Protein AF-A0A2H5ZJB6-F1 (afdb_monomer)

Nearest PDB structures (foldseek):
  4ulv-assembly1_B  TM=8.959E-01  e=2.594E-04  Shewanella frigidimarina
  8h28-assembly1_B  TM=9.068E-01  e=7.314E-04  Shewanella sp. DB6705
  6a3k-assembly1_A-2  TM=9.056E-01  e=1.953E-03  Shewanella sp. DB6705
  8tn6-assembly1_C  TM=7.435E-01  e=5.100E-01  synthetic construct
  1ktm-assembly1_A  TM=5.597E-01  e=1.789E+00  Gallus gallus

Secondary structure (DSSP, 8-state):
-------------------STTPPTTHHHHHHHHHHHHHHHHHHHHHHHHHT--TTHHHHHHHHHHHHHHHGGG--TT---TT--B-THHHHTHHHHHHHHHHHHHHHHHHHHHHHHT--HHHHHHHHHHHHHHHHHHHBPPPP-

Mean predicted aligned error: 7.72 Å

Structure (mmCIF, N/CA/C/O backbone):
data_AF-A0A2H5ZJB6-F1
#
_entry.id   AF-A0A2H5ZJB6-F1
#
loop_
_atom_site.group_PDB
_atom_site.id
_atom_site.type_symbol
_atom_site.label_atom_id
_atom_site.label_alt_id
_atom_site.label_comp_id
_atom_site.label_asym_id
_atom_site.label_entity_id
_atom_site.label_seq_id
_atom_site.pdbx_PDB_ins_co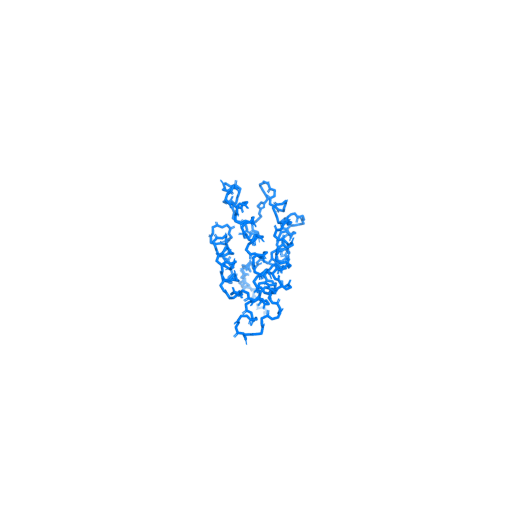de
_atom_site.Cartn_x
_atom_site.Cartn_y
_atom_site.Cartn_z
_atom_site.occupancy
_atom_site.B_iso_or_equiv
_atom_site.auth_seq_id
_atom_site.auth_comp_id
_atom_site.auth_asym_id
_atom_site.auth_atom_id
_atom_site.pdbx_PDB_model_num
ATOM 1 N N . MET A 1 1 ? 47.226 -49.608 -2.577 1.00 39.03 1 MET A N 1
ATOM 2 C CA . MET A 1 1 ? 45.991 -49.620 -3.389 1.00 39.03 1 MET A CA 1
ATOM 3 C C . MET A 1 1 ? 44.933 -48.899 -2.566 1.00 39.03 1 MET A C 1
ATOM 5 O O . MET A 1 1 ? 44.438 -49.497 -1.629 1.00 39.03 1 MET A O 1
ATOM 9 N N . GLY A 1 2 ? 44.717 -47.579 -2.689 1.00 44.81 2 GLY A N 1
ATOM 10 C CA . GLY A 1 2 ? 44.071 -46.932 -3.851 1.00 44.81 2 GLY A CA 1
ATOM 11 C C . GLY A 1 2 ? 42.723 -47.620 -4.056 1.00 44.81 2 GLY A C 1
ATOM 12 O O . GLY A 1 2 ? 42.762 -48.820 -4.276 1.00 44.81 2 GLY A O 1
ATOM 13 N N . TRP A 1 3 ? 41.559 -47.011 -3.817 1.00 40.19 3 TRP A N 1
ATOM 14 C CA . TRP A 1 3 ? 40.943 -46.001 -4.680 1.00 40.19 3 TRP A CA 1
ATOM 15 C C . TRP A 1 3 ? 40.117 -44.969 -3.894 1.00 40.19 3 TRP A C 1
ATOM 17 O O . TRP A 1 3 ? 39.332 -45.303 -3.011 1.00 40.19 3 TRP A O 1
ATOM 27 N N . ILE A 1 4 ? 40.292 -43.709 -4.283 1.00 44.25 4 ILE A N 1
ATOM 28 C CA . ILE A 1 4 ? 39.410 -42.576 -4.003 1.00 44.25 4 ILE A CA 1
ATOM 29 C C . ILE A 1 4 ? 38.184 -42.724 -4.915 1.00 44.25 4 ILE A C 1
ATOM 31 O O . ILE A 1 4 ? 38.355 -42.876 -6.123 1.00 44.25 4 ILE A O 1
ATOM 35 N N . VAL A 1 5 ? 36.967 -42.623 -4.372 1.00 50.78 5 VAL A N 1
ATOM 36 C CA . VAL A 1 5 ? 35.765 -42.358 -5.178 1.00 50.78 5 VAL A CA 1
ATOM 37 C C . VAL A 1 5 ? 35.359 -40.910 -4.945 1.00 50.78 5 VAL A C 1
ATOM 39 O O . VAL A 1 5 ? 34.887 -40.528 -3.876 1.00 50.78 5 VAL A O 1
ATOM 42 N N . VAL A 1 6 ? 35.620 -40.102 -5.968 1.00 48.22 6 VAL A N 1
ATOM 43 C CA . VAL A 1 6 ? 35.165 -38.723 -6.117 1.00 48.22 6 VAL A CA 1
ATOM 44 C C . VAL A 1 6 ? 33.678 -38.727 -6.477 1.00 48.22 6 VAL A C 1
ATOM 46 O O . VAL A 1 6 ? 33.292 -39.322 -7.474 1.00 48.22 6 VAL A O 1
ATOM 49 N N . GLY A 1 7 ? 32.890 -37.993 -5.689 1.00 45.75 7 GLY A N 1
ATOM 50 C CA . GLY A 1 7 ? 31.915 -37.019 -6.185 1.00 45.75 7 GLY A CA 1
ATOM 51 C C . GLY A 1 7 ? 30.600 -37.512 -6.795 1.00 45.75 7 GLY A C 1
ATOM 52 O O . GLY A 1 7 ? 30.555 -37.974 -7.927 1.00 45.75 7 GLY A O 1
ATOM 53 N N . LEU A 1 8 ? 29.500 -37.148 -6.134 1.00 47.66 8 LEU A N 1
ATOM 54 C CA . LEU A 1 8 ? 28.436 -36.405 -6.810 1.00 47.66 8 LEU A CA 1
ATOM 55 C C . LEU A 1 8 ? 27.824 -35.412 -5.809 1.00 47.66 8 LEU A C 1
ATOM 57 O O . LEU A 1 8 ? 26.947 -35.748 -5.017 1.00 47.66 8 LEU A O 1
ATOM 61 N N . LEU A 1 9 ? 28.337 -34.180 -5.807 1.00 49.34 9 LEU A N 1
ATOM 62 C CA . LEU A 1 9 ? 27.637 -33.052 -5.201 1.00 49.34 9 LEU A CA 1
ATOM 63 C C . LEU A 1 9 ? 26.444 -32.742 -6.104 1.00 49.34 9 LEU A C 1
ATOM 65 O O . LEU A 1 9 ? 26.614 -32.209 -7.200 1.00 49.34 9 LEU A O 1
ATOM 69 N N . VAL A 1 10 ? 25.240 -33.086 -5.654 1.00 52.41 10 VAL A N 1
ATOM 70 C CA . VAL A 1 10 ? 24.021 -32.537 -6.244 1.00 52.41 10 VAL A CA 1
ATOM 71 C C . VAL A 1 10 ? 23.984 -31.064 -5.848 1.00 52.41 10 VAL A C 1
ATOM 73 O O . VAL A 1 10 ? 23.680 -30.713 -4.710 1.00 52.41 10 VAL A O 1
ATOM 76 N N . ALA A 1 11 ? 24.371 -30.197 -6.781 1.00 50.88 11 ALA A N 1
ATOM 77 C CA . ALA A 1 11 ? 24.178 -28.765 -6.663 1.00 50.88 11 ALA A CA 1
ATOM 78 C C . ALA A 1 11 ? 22.675 -28.475 -6.763 1.00 50.88 11 ALA A C 1
ATOM 80 O O . ALA A 1 11 ? 22.133 -28.290 -7.852 1.00 50.88 11 ALA A O 1
ATOM 81 N N . SER A 1 12 ? 21.988 -28.457 -5.622 1.00 50.03 12 SER A N 1
ATOM 82 C CA . SER A 1 12 ? 20.659 -27.862 -5.536 1.00 50.03 12 SER A CA 1
ATOM 83 C C . SER A 1 12 ? 20.806 -26.369 -5.813 1.00 50.03 12 SER A C 1
ATOM 85 O O . SER A 1 12 ? 21.326 -25.620 -4.986 1.00 50.03 12 SER A O 1
ATOM 87 N N . ALA A 1 13 ? 20.387 -25.941 -7.003 1.00 46.50 13 ALA A N 1
ATOM 88 C CA . ALA A 1 13 ? 20.214 -24.535 -7.319 1.00 46.50 13 ALA A CA 1
ATOM 89 C C . ALA A 1 13 ? 19.228 -23.945 -6.303 1.00 46.50 13 ALA A C 1
ATOM 91 O O . ALA A 1 13 ? 18.034 -24.230 -6.345 1.00 46.50 13 ALA A O 1
ATOM 92 N N . ALA A 1 14 ? 19.747 -23.162 -5.359 1.00 45.62 14 ALA A N 1
ATOM 93 C CA . ALA A 1 14 ? 18.942 -22.398 -4.426 1.00 45.62 14 ALA A CA 1
ATOM 94 C C . ALA A 1 14 ? 18.031 -21.460 -5.232 1.00 45.62 14 ALA A C 1
ATOM 96 O O . ALA A 1 14 ? 18.489 -20.484 -5.832 1.00 45.62 14 ALA A O 1
ATOM 97 N N . LEU A 1 15 ? 16.740 -21.782 -5.282 1.00 51.03 15 LEU A N 1
ATOM 98 C CA . LEU A 1 15 ? 15.717 -20.898 -5.815 1.00 51.03 15 LEU A CA 1
ATOM 99 C C . LEU A 1 15 ? 15.590 -19.741 -4.822 1.00 51.03 15 LEU A C 1
ATOM 101 O O . LEU A 1 15 ? 15.124 -19.901 -3.700 1.00 51.03 15 LEU A O 1
ATOM 105 N N . ALA A 1 16 ? 16.136 -18.589 -5.200 1.00 44.78 16 ALA A N 1
ATOM 106 C CA . ALA A 1 16 ? 16.242 -17.445 -4.312 1.00 44.78 16 ALA A CA 1
ATOM 107 C C . ALA A 1 16 ? 14.849 -16.909 -3.939 1.00 44.78 16 ALA A C 1
ATOM 109 O O . ALA A 1 16 ? 14.128 -16.382 -4.791 1.00 44.78 16 ALA A O 1
ATOM 110 N N . HIS A 1 17 ? 14.520 -16.983 -2.646 1.00 52.53 17 HIS A N 1
ATOM 111 C CA . HIS A 1 17 ? 13.616 -16.041 -1.990 1.00 52.53 17 HIS A CA 1
ATOM 112 C C . HIS A 1 17 ? 14.067 -14.620 -2.361 1.00 52.53 17 HIS A C 1
ATOM 114 O O . HIS A 1 17 ? 15.273 -14.375 -2.475 1.00 52.53 17 HIS A O 1
ATOM 120 N N . GLU A 1 18 ? 13.140 -13.680 -2.553 1.00 56.69 18 GLU A N 1
ATOM 121 C CA . GLU A 1 18 ? 13.487 -12.263 -2.718 1.00 56.69 18 GLU A CA 1
ATOM 122 C C . GLU A 1 18 ? 14.029 -11.743 -1.379 1.00 56.69 18 GLU A C 1
ATOM 124 O O . GLU A 1 18 ? 13.345 -11.111 -0.588 1.00 56.69 18 GLU A O 1
ATOM 129 N N . ARG A 1 19 ? 15.268 -12.101 -1.067 1.00 62.84 19 ARG A N 1
ATOM 130 C CA . ARG A 1 19 ? 16.035 -11.547 0.034 1.00 62.84 19 ARG A CA 1
ATOM 131 C C . ARG A 1 19 ? 16.674 -10.284 -0.512 1.00 62.84 19 ARG A C 1
ATOM 133 O O . ARG A 1 19 ? 17.150 -10.270 -1.648 1.00 62.84 19 ARG A O 1
ATOM 140 N N . LYS A 1 20 ? 16.783 -9.250 0.322 1.00 66.12 20 LYS A N 1
ATOM 141 C CA . LYS A 1 20 ? 17.641 -8.088 0.039 1.00 66.12 20 LYS A CA 1
ATOM 142 C C . LYS A 1 20 ? 19.027 -8.523 -0.474 1.00 66.12 20 LYS A C 1
ATOM 144 O O . LYS A 1 20 ? 19.599 -7.875 -1.348 1.00 66.12 20 LYS A O 1
ATOM 149 N N . GLU A 1 21 ? 19.540 -9.634 0.060 1.00 72.62 21 GLU A N 1
ATOM 150 C CA . GLU A 1 21 ? 20.766 -10.308 -0.369 1.00 72.62 21 GLU A CA 1
ATOM 151 C C . GLU A 1 21 ? 20.706 -10.668 -1.862 1.00 72.62 21 GLU A C 1
ATOM 153 O O . GLU A 1 21 ? 20.037 -11.609 -2.285 1.00 72.62 21 GLU A O 1
ATOM 158 N N . GLY A 1 22 ? 21.436 -9.903 -2.674 1.00 78.75 22 GLY A N 1
ATOM 159 C CA . GLY A 1 22 ? 21.516 -10.105 -4.115 1.00 78.75 22 GLY A CA 1
ATOM 160 C C . GLY A 1 22 ? 20.654 -9.159 -4.957 1.00 78.75 22 GLY A C 1
ATOM 161 O O . GLY A 1 22 ? 20.806 -9.109 -6.179 1.00 78.75 22 GLY A O 1
ATOM 162 N N . LEU A 1 23 ? 19.783 -8.343 -4.378 1.00 88.12 23 LEU A N 1
ATOM 163 C CA . LEU A 1 23 ? 19.209 -7.265 -5.182 1.00 88.12 23 LEU A CA 1
ATOM 164 C C . LEU A 1 23 ? 20.307 -6.241 -5.523 1.00 88.12 23 LEU A C 1
ATOM 166 O O . LEU A 1 23 ? 21.118 -5.912 -4.650 1.00 88.12 23 LEU A O 1
ATOM 170 N N . PRO A 1 24 ? 20.377 -5.765 -6.781 1.00 90.06 24 PRO A N 1
ATOM 171 C CA . PRO A 1 24 ? 21.329 -4.724 -7.143 1.00 90.06 24 PRO A CA 1
ATOM 172 C C . PRO A 1 24 ? 21.039 -3.454 -6.334 1.00 90.06 24 PRO A C 1
ATOM 174 O O . PRO A 1 24 ? 19.888 -3.191 -5.984 1.00 90.06 24 PRO A O 1
ATOM 177 N N . GLU A 1 25 ? 22.086 -2.684 -6.034 1.00 91.00 25 GLU A N 1
ATOM 178 C CA . GLU A 1 25 ? 21.965 -1.350 -5.429 1.00 91.00 25 GLU A CA 1
ATOM 179 C C . GLU A 1 25 ? 20.989 -0.450 -6.212 1.00 91.00 25 GLU A C 1
ATOM 181 O O . GLU A 1 25 ? 20.741 -0.652 -7.405 1.00 91.00 25 GLU A O 1
ATOM 186 N N . GLY A 1 26 ? 20.454 0.570 -5.537 1.00 94.00 26 GLY A N 1
ATOM 187 C CA . GLY A 1 26 ? 19.548 1.552 -6.130 1.00 94.00 26 GLY A CA 1
ATOM 188 C C . GLY A 1 26 ? 18.073 1.121 -6.122 1.00 94.00 26 GLY A C 1
ATOM 189 O O . GLY A 1 26 ? 17.642 0.380 -5.229 1.00 94.00 26 GLY A O 1
ATOM 190 N N . PRO A 1 27 ? 17.266 1.550 -7.115 1.00 96.56 27 PRO A N 1
ATOM 191 C CA . PRO A 1 27 ? 15.802 1.554 -7.022 1.00 96.56 27 PRO A CA 1
ATOM 192 C C . PRO A 1 27 ? 15.184 0.166 -6.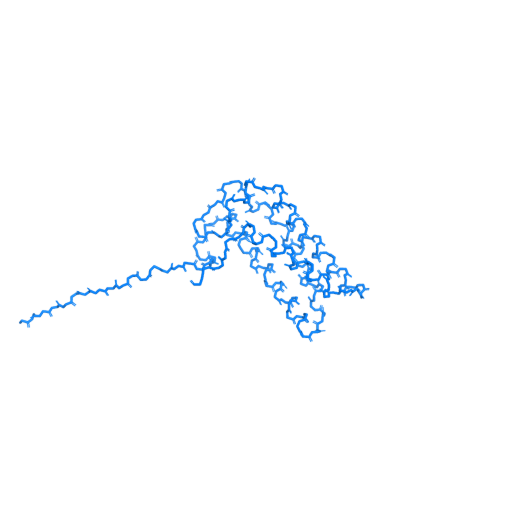815 1.00 96.56 27 PRO A C 1
ATOM 194 O O . PRO A 1 27 ? 14.156 0.035 -6.155 1.00 96.56 27 PRO A O 1
ATOM 197 N N . ILE A 1 28 ? 15.823 -0.894 -7.327 1.00 95.75 28 ILE A N 1
ATOM 198 C CA . ILE A 1 28 ? 15.341 -2.276 -7.180 1.00 95.75 28 ILE A CA 1
ATOM 199 C C . ILE A 1 28 ? 15.420 -2.747 -5.727 1.00 95.75 28 ILE A C 1
ATOM 201 O O . ILE A 1 28 ? 14.486 -3.379 -5.230 1.00 95.75 28 ILE A O 1
ATOM 205 N N . ARG A 1 29 ? 16.519 -2.447 -5.034 1.00 95.56 29 ARG A N 1
ATOM 206 C CA . ARG A 1 29 ? 16.652 -2.804 -3.624 1.00 95.56 29 ARG A CA 1
ATOM 207 C C . ARG A 1 29 ? 15.863 -1.863 -2.730 1.00 95.56 29 ARG A C 1
ATOM 209 O O . ARG A 1 29 ? 15.203 -2.325 -1.806 1.00 95.56 29 ARG A O 1
ATOM 216 N N . GLU A 1 30 ? 15.865 -0.573 -3.043 1.00 97.38 30 GLU A N 1
ATOM 217 C CA . GLU A 1 30 ? 15.124 0.434 -2.284 1.00 97.38 30 GLU A CA 1
ATOM 218 C C . GLU A 1 30 ? 13.614 0.166 -2.293 1.00 97.38 30 GLU A C 1
ATOM 220 O O . GLU A 1 30 ? 12.989 0.186 -1.230 1.00 97.38 30 GLU A O 1
ATOM 225 N N . ARG A 1 31 ? 13.018 -0.173 -3.449 1.00 97.25 31 ARG A N 1
ATOM 226 C CA . ARG A 1 31 ? 11.587 -0.531 -3.503 1.00 97.25 31 ARG A CA 1
ATOM 227 C C . ARG A 1 31 ? 11.281 -1.812 -2.739 1.00 97.25 31 ARG A C 1
ATOM 229 O O . ARG A 1 31 ? 10.224 -1.903 -2.123 1.00 97.25 31 ARG A O 1
ATOM 236 N N . HIS A 1 32 ? 12.185 -2.794 -2.765 1.00 96.06 32 HIS A N 1
ATOM 237 C CA . HIS A 1 32 ? 12.009 -4.034 -2.015 1.00 96.06 32 HIS A CA 1
ATOM 238 C C . HIS A 1 32 ? 12.006 -3.746 -0.510 1.00 96.06 32 HIS A C 1
ATOM 240 O O . HIS A 1 32 ? 11.074 -4.127 0.190 1.00 96.06 32 HIS A O 1
ATOM 246 N N . GLU A 1 33 ? 12.979 -2.978 -0.017 1.00 96.81 33 GLU A N 1
ATOM 247 C CA . GLU A 1 33 ? 13.034 -2.566 1.389 1.00 96.81 33 GLU A CA 1
ATOM 248 C C . GLU A 1 33 ? 11.823 -1.726 1.810 1.00 96.81 33 GLU A C 1
ATOM 250 O O . GLU A 1 33 ? 11.323 -1.876 2.927 1.00 96.81 33 GLU A O 1
ATOM 255 N N . LEU A 1 34 ? 11.338 -0.848 0.928 1.00 97.81 34 LEU A N 1
ATOM 256 C CA . LEU A 1 34 ? 10.113 -0.085 1.151 1.00 97.81 34 LEU A CA 1
ATOM 257 C C . LEU A 1 34 ? 8.903 -1.009 1.300 1.00 97.81 34 LEU A C 1
ATOM 259 O O . LEU A 1 34 ? 8.149 -0.885 2.266 1.00 97.81 34 LEU A O 1
ATOM 263 N N . MET A 1 35 ? 8.740 -1.969 0.391 1.00 97.38 35 MET A N 1
ATOM 264 C CA . MET A 1 35 ? 7.626 -2.916 0.439 1.00 97.38 35 MET A CA 1
ATOM 265 C C . MET A 1 35 ? 7.717 -3.866 1.640 1.00 97.38 35 MET A C 1
ATOM 267 O O . MET A 1 35 ? 6.687 -4.206 2.215 1.00 97.38 35 MET A O 1
ATOM 271 N N . GLU A 1 36 ? 8.919 -4.210 2.104 1.00 96.75 36 GLU A N 1
ATOM 272 C CA . GLU A 1 36 ? 9.127 -4.929 3.367 1.00 96.75 36 GLU A CA 1
ATOM 273 C C . GLU A 1 36 ? 8.645 -4.116 4.578 1.00 96.75 36 GLU A C 1
ATOM 275 O O . GLU A 1 36 ? 7.992 -4.649 5.481 1.00 96.75 36 GLU A O 1
ATOM 280 N N . ARG A 1 37 ? 8.913 -2.802 4.613 1.00 98.19 37 ARG A N 1
ATOM 281 C CA . ARG A 1 37 ? 8.381 -1.924 5.671 1.00 98.19 37 ARG A CA 1
ATOM 282 C C . ARG A 1 37 ? 6.857 -1.852 5.615 1.00 98.19 37 ARG A C 1
ATOM 284 O O . ARG A 1 37 ? 6.223 -1.999 6.660 1.00 98.19 37 ARG A O 1
ATOM 291 N N . VAL A 1 38 ? 6.270 -1.715 4.424 1.00 98.50 38 VAL A N 1
ATOM 292 C CA . VAL A 1 38 ? 4.809 -1.778 4.224 1.00 98.50 38 VAL A CA 1
ATOM 293 C C . VAL A 1 38 ? 4.244 -3.113 4.719 1.00 98.50 38 VAL A C 1
ATOM 295 O O . VAL A 1 38 ? 3.281 -3.121 5.484 1.00 98.50 38 VAL A O 1
ATOM 298 N N . GLY A 1 39 ? 4.868 -4.238 4.358 1.00 98.12 39 GLY A N 1
ATOM 299 C CA . GLY A 1 39 ? 4.465 -5.582 4.779 1.00 98.12 39 GLY A CA 1
ATOM 300 C C . GLY A 1 39 ? 4.477 -5.766 6.299 1.00 98.12 39 GLY A C 1
ATOM 301 O O . GLY A 1 39 ? 3.529 -6.312 6.866 1.00 98.12 39 GLY A O 1
ATOM 302 N N . LYS A 1 40 ? 5.492 -5.231 6.990 1.00 98.62 40 LYS A N 1
ATOM 303 C CA . LYS A 1 40 ? 5.561 -5.239 8.462 1.00 98.62 40 LYS A CA 1
ATOM 304 C C . LYS A 1 40 ? 4.397 -4.477 9.099 1.00 98.62 40 LYS A C 1
ATOM 306 O O . LYS A 1 40 ? 3.788 -4.982 10.040 1.00 98.62 40 LYS A O 1
ATOM 311 N N . GLN A 1 41 ? 4.047 -3.302 8.574 1.00 98.81 41 GLN A N 1
ATOM 312 C CA . GLN A 1 41 ? 2.894 -2.538 9.069 1.00 98.81 41 GLN A CA 1
ATOM 313 C C . GLN A 1 41 ? 1.566 -3.241 8.760 1.00 98.81 41 GLN A C 1
ATOM 315 O O . GLN A 1 41 ? 0.690 -3.323 9.619 1.00 98.81 41 GLN A O 1
ATOM 320 N N . ALA A 1 42 ? 1.434 -3.827 7.568 1.00 98.69 42 ALA A N 1
ATOM 321 C CA . ALA A 1 42 ? 0.272 -4.626 7.193 1.00 98.69 42 ALA A CA 1
ATOM 322 C C . ALA A 1 42 ? 0.074 -5.822 8.140 1.00 98.69 42 ALA A C 1
ATOM 324 O O . ALA A 1 42 ? -1.058 -6.113 8.531 1.00 98.69 42 ALA A O 1
ATOM 325 N N . LYS A 1 43 ? 1.164 -6.470 8.575 1.00 98.62 43 LYS A N 1
ATOM 326 C CA . LYS A 1 43 ? 1.117 -7.539 9.580 1.00 98.62 43 LYS A CA 1
ATOM 327 C C . LYS A 1 43 ? 0.572 -7.040 10.921 1.00 98.62 43 LYS A C 1
ATOM 329 O O . LYS A 1 43 ? -0.303 -7.694 11.479 1.00 98.62 43 LYS A O 1
ATOM 334 N N . ILE A 1 44 ? 1.039 -5.885 11.406 1.00 98.75 44 ILE A N 1
ATOM 335 C CA . ILE A 1 44 ? 0.544 -5.272 12.654 1.00 98.75 44 ILE A CA 1
ATOM 336 C C . ILE A 1 44 ? -0.971 -5.056 12.580 1.00 98.75 44 ILE A C 1
ATOM 338 O O . ILE A 1 44 ? -1.692 -5.444 13.496 1.00 98.75 44 ILE A O 1
ATOM 342 N N . ILE A 1 45 ? -1.462 -4.503 11.467 1.00 98.69 45 ILE A N 1
ATOM 343 C CA . ILE A 1 45 ? -2.901 -4.305 11.243 1.00 98.69 45 ILE A CA 1
ATOM 344 C C . ILE A 1 45 ? -3.629 -5.652 11.230 1.00 98.69 45 ILE A C 1
ATOM 346 O O . ILE A 1 45 ? -4.637 -5.813 11.911 1.00 98.69 45 ILE A O 1
ATOM 350 N N . GLY A 1 46 ? -3.117 -6.644 10.498 1.00 98.50 46 GLY A N 1
ATOM 351 C CA . GLY A 1 46 ? -3.717 -7.976 10.438 1.00 98.50 46 GLY A CA 1
ATOM 352 C C . GLY A 1 46 ? -3.822 -8.654 11.809 1.00 98.50 46 GLY A C 1
ATOM 353 O O . GLY A 1 46 ? -4.861 -9.228 12.133 1.00 98.50 46 GLY A O 1
ATOM 354 N N . ASP A 1 47 ? -2.780 -8.566 12.635 1.00 98.62 47 ASP A N 1
ATOM 355 C CA . ASP A 1 47 ? -2.773 -9.117 13.994 1.00 98.62 47 ASP A CA 1
ATOM 356 C C . ASP A 1 47 ? -3.743 -8.358 14.921 1.00 98.62 47 ASP A C 1
ATOM 358 O O . ASP A 1 47 ? -4.489 -8.978 15.686 1.00 98.62 47 ASP A O 1
ATOM 362 N N . ALA A 1 48 ? -3.806 -7.027 14.812 1.00 98.19 48 ALA A N 1
ATOM 363 C CA . ALA A 1 48 ? -4.772 -6.193 15.529 1.00 98.19 48 ALA A CA 1
ATOM 364 C C . ALA A 1 48 ? -6.222 -6.582 15.188 1.00 98.19 48 ALA A C 1
ATOM 366 O O . ALA A 1 48 ? -7.038 -6.805 16.082 1.00 98.19 48 ALA A O 1
ATOM 367 N N . LEU A 1 49 ? -6.534 -6.779 13.901 1.00 97.69 49 LEU A N 1
ATOM 368 C CA . LEU A 1 49 ? -7.854 -7.247 13.468 1.00 97.69 49 LEU A CA 1
ATOM 369 C C . LEU A 1 49 ? -8.173 -8.657 13.980 1.00 97.69 49 LEU A C 1
ATOM 371 O O . LEU A 1 49 ? -9.321 -8.935 14.316 1.00 97.69 49 LEU A O 1
ATOM 375 N N . LYS A 1 50 ? -7.199 -9.570 14.038 1.00 97.75 50 LYS A N 1
ATOM 376 C CA . LYS A 1 50 ? -7.424 -10.930 14.564 1.00 97.75 50 LYS A CA 1
ATOM 377 C C . LYS A 1 50 ? -7.704 -10.932 16.064 1.00 97.75 50 LYS A C 1
ATOM 379 O O . LYS A 1 50 ? -8.542 -11.697 16.522 1.00 97.75 50 LYS A O 1
ATOM 384 N N . THR A 1 51 ? -6.998 -10.090 16.815 1.00 97.38 51 THR A N 1
ATOM 385 C CA . THR A 1 51 ? -7.093 -10.033 18.282 1.00 97.38 51 THR A CA 1
ATOM 386 C C . THR A 1 51 ? -8.198 -9.108 18.789 1.00 97.38 51 THR A C 1
ATOM 388 O O . THR A 1 51 ? -8.572 -9.202 19.953 1.0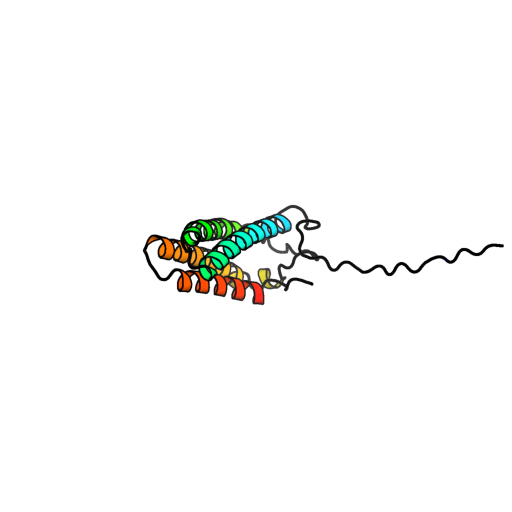0 97.38 51 THR A O 1
ATOM 391 N N . GLY A 1 52 ? -8.701 -8.203 17.944 1.00 95.38 52 GLY A N 1
ATOM 392 C CA . GLY A 1 52 ? -9.670 -7.173 18.324 1.00 95.38 52 GLY A CA 1
ATOM 393 C C . GLY A 1 52 ? -9.060 -5.968 19.050 1.00 95.38 52 GLY A C 1
ATOM 394 O O . GLY A 1 52 ? -9.793 -5.046 19.386 1.00 95.38 52 GLY A O 1
ATOM 395 N N . LYS A 1 53 ? -7.738 -5.943 19.268 1.00 96.06 53 LYS A N 1
ATOM 396 C CA . LYS A 1 53 ? -7.008 -4.806 19.852 1.00 96.06 53 LYS A CA 1
ATOM 397 C C . LYS A 1 53 ? -6.628 -3.836 18.734 1.00 96.06 53 LYS A C 1
ATOM 399 O O . LYS A 1 53 ? -5.589 -4.012 18.100 1.00 96.06 53 LYS A O 1
ATOM 404 N N . LEU A 1 54 ? -7.517 -2.896 18.417 1.00 96.50 54 LEU A N 1
ATOM 405 C CA . LEU A 1 54 ? -7.459 -2.058 17.208 1.00 96.50 54 LEU A CA 1
ATOM 406 C C . LEU A 1 54 ? -6.572 -0.810 17.329 1.00 96.50 54 LEU A C 1
ATOM 408 O O . LEU A 1 54 ? -6.289 -0.156 16.327 1.00 96.50 54 LEU A O 1
ATOM 412 N N . GLU A 1 55 ? -6.086 -0.504 18.522 1.00 96.25 55 GLU A N 1
ATOM 413 C CA . GLU A 1 55 ? -5.226 0.629 18.860 1.00 96.25 55 GLU A CA 1
ATOM 414 C C . GLU A 1 55 ? -3.998 0.757 17.932 1.00 96.25 55 GLU A C 1
ATOM 416 O O . GLU A 1 55 ? -3.689 1.875 17.512 1.00 96.25 55 GLU A O 1
ATOM 421 N N . PRO A 1 56 ? -3.319 -0.335 17.514 1.00 98.25 56 PRO A N 1
ATOM 422 C CA . PRO A 1 56 ? -2.184 -0.245 16.595 1.00 98.25 56 PRO A CA 1
ATOM 423 C C . PRO A 1 56 ? -2.554 0.087 15.141 1.00 98.25 56 PRO A C 1
ATOM 425 O O . PRO A 1 56 ? -1.665 0.435 14.361 1.00 98.25 56 PRO A O 1
ATOM 428 N N . VAL A 1 57 ? -3.828 -0.035 14.739 1.00 98.50 57 VAL A N 1
ATOM 429 C CA . VAL A 1 57 ? -4.228 0.041 13.322 1.00 98.50 57 VAL A CA 1
ATOM 430 C C . VAL A 1 57 ? -3.979 1.426 12.735 1.00 98.50 57 VAL A C 1
ATOM 432 O O . VAL A 1 57 ? -3.386 1.528 11.663 1.00 98.50 57 VAL A O 1
ATOM 435 N N . GLY A 1 58 ? -4.386 2.488 13.434 1.00 98.44 58 GLY A N 1
ATOM 436 C CA . GLY A 1 58 ? -4.200 3.866 12.970 1.00 98.44 58 GLY A CA 1
ATOM 437 C C . GLY A 1 58 ? -2.725 4.208 12.706 1.00 98.44 58 GLY A C 1
ATOM 438 O O . GLY A 1 58 ? -2.385 4.564 11.576 1.00 98.44 58 GLY A O 1
ATOM 439 N N . PRO A 1 59 ? -1.821 4.056 13.693 1.00 98.69 59 PRO A N 1
ATOM 440 C CA . PRO A 1 59 ? -0.391 4.308 13.503 1.00 98.69 59 PRO A CA 1
ATOM 441 C C . PRO A 1 59 ? 0.247 3.470 12.386 1.00 98.69 59 PRO A C 1
ATOM 443 O O . PRO A 1 59 ? 1.017 4.000 11.581 1.00 98.69 59 PRO A O 1
ATOM 446 N N . ALA A 1 60 ? -0.089 2.179 12.294 1.00 98.81 60 ALA A N 1
ATOM 447 C CA . ALA A 1 60 ? 0.448 1.305 11.254 1.00 98.81 60 ALA A CA 1
ATOM 448 C C . ALA A 1 60 ? -0.049 1.706 9.853 1.00 98.81 60 ALA A C 1
ATOM 450 O O . ALA A 1 60 ? 0.740 1.781 8.909 1.00 98.81 60 ALA A O 1
ATOM 451 N N . ALA A 1 61 ? -1.335 2.043 9.715 1.00 98.81 61 ALA A N 1
ATOM 452 C CA . ALA A 1 61 ? -1.904 2.517 8.456 1.00 98.81 61 ALA A CA 1
ATOM 453 C C . ALA A 1 61 ? -1.294 3.859 8.023 1.00 98.81 61 ALA A C 1
ATOM 455 O 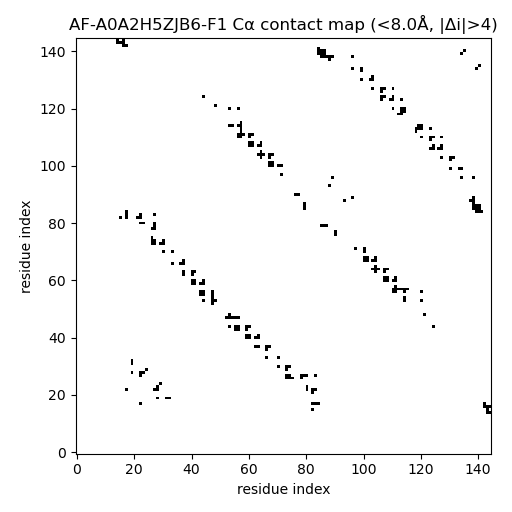O . ALA A 1 61 ? -0.993 4.048 6.845 1.00 98.81 61 ALA A O 1
ATOM 456 N N . ALA A 1 62 ? -1.016 4.764 8.966 1.00 98.81 62 ALA A N 1
ATOM 457 C CA . ALA A 1 62 ? -0.329 6.020 8.671 1.00 98.81 62 ALA A CA 1
ATOM 458 C C . ALA A 1 62 ? 1.068 5.779 8.076 1.00 98.81 62 ALA A C 1
ATOM 460 O O . ALA A 1 62 ? 1.456 6.444 7.114 1.00 98.81 62 ALA A O 1
ATOM 461 N N . LYS A 1 63 ? 1.800 4.782 8.586 1.00 98.88 63 LYS A N 1
ATOM 462 C CA . LYS A 1 63 ? 3.103 4.391 8.033 1.00 98.88 63 LYS A CA 1
ATOM 463 C C . LYS A 1 63 ? 2.994 3.777 6.639 1.00 98.88 63 LYS A C 1
ATOM 465 O O . LYS A 1 63 ? 3.815 4.097 5.786 1.00 98.88 63 LYS A O 1
ATOM 470 N N . ILE A 1 64 ? 1.963 2.978 6.364 1.00 98.88 64 ILE A N 1
ATOM 471 C CA . ILE A 1 64 ? 1.696 2.488 5.000 1.00 98.88 64 ILE A CA 1
ATOM 472 C C . ILE A 1 64 ? 1.440 3.659 4.045 1.00 98.88 64 ILE A C 1
ATOM 474 O O . ILE A 1 64 ? 2.013 3.687 2.960 1.00 98.88 64 ILE A O 1
ATOM 478 N N . ALA A 1 65 ? 0.631 4.644 4.447 1.00 98.75 65 ALA A N 1
ATOM 479 C CA . ALA A 1 65 ? 0.357 5.820 3.621 1.00 98.75 65 ALA A CA 1
ATOM 480 C C . ALA A 1 65 ? 1.628 6.641 3.321 1.00 98.75 65 ALA A C 1
ATOM 482 O O . ALA A 1 65 ? 1.773 7.163 2.216 1.00 98.75 65 ALA A O 1
ATOM 483 N N . GLU A 1 66 ? 2.537 6.751 4.295 1.00 98.56 66 GLU A N 1
ATOM 484 C CA . GLU A 1 66 ? 3.825 7.441 4.157 1.00 98.56 66 GLU A CA 1
ATOM 485 C C . GLU A 1 66 ? 4.772 6.722 3.181 1.00 98.56 66 GLU A C 1
ATOM 487 O O . GLU A 1 66 ? 5.420 7.360 2.356 1.00 98.56 66 GLU A O 1
ATOM 492 N N . GLU A 1 67 ? 4.866 5.395 3.256 1.00 98.38 67 GLU A N 1
ATOM 493 C CA . GLU A 1 67 ? 5.708 4.615 2.340 1.00 98.38 67 GLU A CA 1
ATOM 494 C C . GLU A 1 67 ? 5.101 4.571 0.930 1.00 98.38 67 GLU A C 1
ATOM 496 O O . GLU A 1 67 ? 5.812 4.756 -0.056 1.00 98.38 67 GLU A O 1
ATOM 501 N N . ALA A 1 68 ? 3.778 4.407 0.813 1.00 97.88 68 ALA A N 1
ATOM 502 C CA . ALA A 1 68 ? 3.088 4.388 -0.476 1.00 97.88 68 ALA A CA 1
ATOM 503 C C . ALA A 1 68 ? 3.329 5.678 -1.280 1.00 97.88 68 ALA A C 1
ATOM 505 O O . ALA A 1 68 ? 3.525 5.615 -2.492 1.00 97.88 68 ALA A O 1
ATOM 506 N N . SER A 1 69 ? 3.413 6.839 -0.615 1.00 97.31 69 SER A N 1
ATOM 507 C CA . SER A 1 69 ? 3.692 8.114 -1.291 1.00 97.31 69 SER A CA 1
ATOM 508 C C . SER A 1 69 ? 5.111 8.232 -1.852 1.00 97.31 69 SER A C 1
ATOM 510 O O . SER A 1 69 ? 5.383 9.147 -2.623 1.00 97.31 69 SER A O 1
ATOM 512 N N . LYS A 1 70 ? 6.028 7.350 -1.443 1.00 97.69 70 LYS A N 1
ATOM 513 C CA . LYS A 1 70 ? 7.437 7.338 -1.862 1.00 97.69 70 LYS A CA 1
ATOM 514 C C . LYS A 1 70 ? 7.738 6.222 -2.867 1.00 97.69 70 LYS A C 1
ATOM 516 O O . LYS A 1 70 ? 8.858 6.142 -3.358 1.00 97.69 70 LYS A O 1
ATOM 521 N N . ALA A 1 71 ? 6.770 5.351 -3.161 1.00 96.81 71 ALA A N 1
ATOM 522 C CA . ALA A 1 71 ? 7.017 4.113 -3.894 1.00 96.81 71 ALA A CA 1
ATOM 523 C C . ALA A 1 71 ? 7.270 4.325 -5.395 1.00 96.81 71 ALA A C 1
ATOM 525 O O . ALA A 1 71 ? 8.198 3.729 -5.933 1.00 96.81 71 ALA A O 1
ATOM 526 N N . LEU A 1 72 ? 6.471 5.161 -6.072 1.00 97.31 72 LEU A N 1
ATOM 527 C CA . LEU A 1 72 ? 6.496 5.285 -7.541 1.00 97.31 72 LEU A CA 1
ATOM 528 C C . LEU A 1 72 ? 7.867 5.659 -8.132 1.00 97.31 72 LEU A C 1
ATOM 530 O O . LEU A 1 72 ? 8.277 4.994 -9.085 1.00 97.31 72 LEU A O 1
ATOM 534 N N . PRO A 1 73 ? 8.629 6.621 -7.568 1.00 97.88 73 PRO A N 1
ATOM 535 C CA . PRO A 1 73 ? 9.966 6.951 -8.072 1.00 97.88 73 PRO A CA 1
ATOM 536 C C . PRO A 1 73 ? 10.963 5.780 -8.065 1.00 97.88 73 PRO A C 1
ATOM 538 O O . PRO A 1 73 ? 11.962 5.826 -8.776 1.00 97.88 73 PRO A O 1
ATOM 541 N N . LEU A 1 7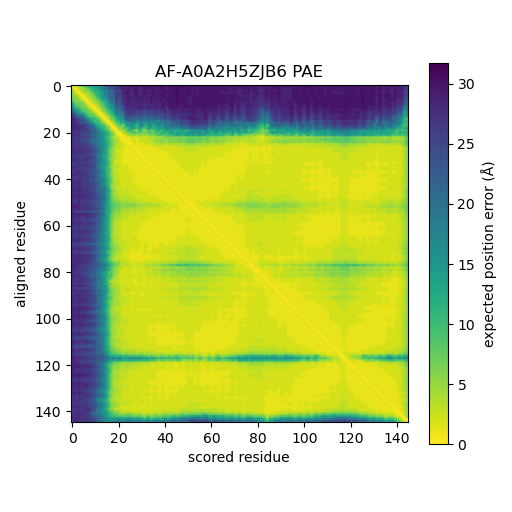4 ? 10.701 4.717 -7.296 1.00 97.94 74 LEU A N 1
ATOM 542 C CA . LEU A 1 74 ? 11.567 3.537 -7.197 1.00 97.94 74 LEU A CA 1
ATOM 543 C C . LEU A 1 74 ? 11.282 2.481 -8.286 1.00 97.94 74 LEU A C 1
ATOM 545 O O . LEU A 1 74 ? 11.886 1.404 -8.292 1.00 97.94 74 LEU A O 1
ATOM 549 N N . PHE 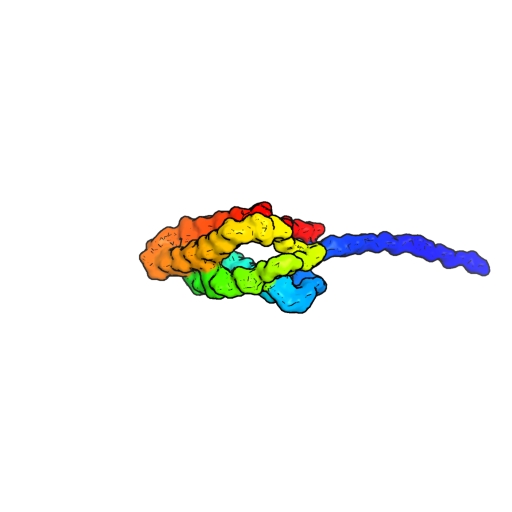A 1 75 ? 10.382 2.775 -9.228 1.00 97.94 75 PHE A N 1
ATOM 550 C CA . PHE A 1 75 ? 10.085 1.935 -10.393 1.00 97.94 75 PHE A CA 1
ATOM 551 C C . PHE A 1 75 ? 10.460 2.621 -11.722 1.00 97.94 75 PHE A C 1
ATOM 553 O O . PHE A 1 75 ? 9.622 2.670 -12.624 1.00 97.94 75 PHE A O 1
ATOM 560 N N . PRO A 1 76 ? 11.700 3.127 -11.901 1.00 97.25 76 PRO A N 1
ATOM 561 C CA . PRO A 1 76 ? 12.095 3.727 -13.172 1.00 97.25 76 PRO A CA 1
ATOM 562 C C . PRO A 1 76 ? 11.968 2.715 -14.314 1.00 97.25 76 PRO A C 1
ATOM 564 O O . PRO A 1 76 ? 12.090 1.501 -14.101 1.00 97.25 76 PRO A O 1
ATOM 567 N N . GLU A 1 77 ? 11.704 3.217 -15.517 1.00 94.06 77 GLU A N 1
ATOM 568 C CA . GLU A 1 77 ? 11.507 2.391 -16.705 1.00 94.06 77 GLU A CA 1
ATOM 569 C C . GLU A 1 77 ? 12.690 1.439 -16.929 1.00 94.06 77 GLU A C 1
ATOM 571 O O . GLU A 1 77 ? 13.853 1.795 -16.738 1.00 94.06 77 GLU A O 1
ATOM 576 N N . GLY A 1 78 ? 12.386 0.185 -17.266 1.00 86.00 78 GLY A N 1
ATOM 577 C CA . GLY A 1 78 ? 13.402 -0.836 -17.517 1.00 86.00 78 GLY A CA 1
ATOM 578 C C . GLY A 1 78 ? 14.105 -1.394 -16.273 1.00 86.00 78 GLY A C 1
ATOM 579 O O . GLY A 1 78 ? 14.963 -2.262 -16.426 1.00 86.00 78 GLY A O 1
ATOM 580 N N . SER A 1 79 ? 13.741 -0.982 -15.047 1.00 93.12 79 SER A N 1
ATOM 581 C CA . SER A 1 79 ? 14.349 -1.481 -13.794 1.00 93.12 79 SER A CA 1
ATOM 582 C C . SER A 1 79 ? 13.912 -2.904 -13.412 1.00 93.12 79 SER A C 1
ATOM 584 O O . SER A 1 79 ? 13.362 -3.173 -12.338 1.00 93.12 79 SER A O 1
ATOM 586 N N . THR A 1 80 ? 14.200 -3.845 -14.304 1.00 90.19 80 THR A N 1
ATOM 587 C CA . THR A 1 80 ? 14.012 -5.285 -14.135 1.00 90.19 80 THR A CA 1
ATOM 588 C C . THR A 1 80 ? 15.284 -5.930 -13.591 1.00 90.19 80 THR A C 1
ATOM 590 O O . THR A 1 80 ? 16.394 -5.443 -13.796 1.00 90.19 80 THR A O 1
ATOM 593 N N . HIS A 1 81 ? 15.138 -7.040 -12.872 1.00 91.69 81 HIS A N 1
ATOM 594 C CA . HIS A 1 81 ? 16.272 -7.862 -12.455 1.00 91.69 81 HIS A CA 1
ATOM 595 C C . HIS A 1 81 ? 15.793 -9.303 -12.224 1.00 91.69 81 HIS A C 1
ATOM 597 O O . HIS A 1 81 ? 14.712 -9.464 -11.661 1.00 91.69 81 HIS A O 1
ATOM 603 N N . PRO A 1 82 ? 16.566 -10.355 -12.565 1.00 89.25 82 PRO A N 1
ATOM 604 C CA . PRO A 1 82 ? 16.128 -11.752 -12.411 1.00 89.25 82 PRO A CA 1
ATOM 605 C C . PRO A 1 82 ? 15.790 -12.165 -10.973 1.00 89.25 82 PRO A C 1
ATOM 607 O O . PRO A 1 82 ? 15.002 -13.079 -10.748 1.00 89.25 82 PRO A O 1
ATOM 610 N N . ARG A 1 83 ? 16.402 -11.490 -9.992 1.00 90.00 83 ARG A N 1
ATOM 611 C CA . ARG A 1 83 ? 16.095 -11.658 -8.560 1.00 90.00 83 ARG A CA 1
ATOM 612 C C . ARG A 1 83 ? 14.939 -10.787 -8.067 1.00 90.00 83 ARG A C 1
ATOM 614 O O . ARG A 1 83 ? 14.560 -10.938 -6.918 1.00 90.00 83 ARG A O 1
ATOM 621 N N . SER A 1 84 ? 14.406 -9.885 -8.895 1.00 92.94 84 SER A N 1
ATOM 622 C CA . SER A 1 84 ? 13.229 -9.095 -8.540 1.00 92.94 84 SER A CA 1
ATOM 623 C C . SER A 1 84 ? 11.941 -9.823 -8.941 1.00 92.94 84 SER A C 1
ATOM 625 O O . SER A 1 84 ? 11.866 -10.433 -10.004 1.00 92.94 84 SER A O 1
ATOM 627 N N . ARG A 1 85 ? 10.902 -9.725 -8.114 1.00 94.50 85 ARG A N 1
ATOM 628 C CA . ARG A 1 85 ? 9.542 -10.219 -8.349 1.00 94.50 85 ARG A CA 1
ATOM 629 C C . ARG A 1 85 ? 8.642 -9.163 -8.975 1.00 94.50 85 ARG A C 1
ATOM 631 O O . ARG A 1 85 ? 7.487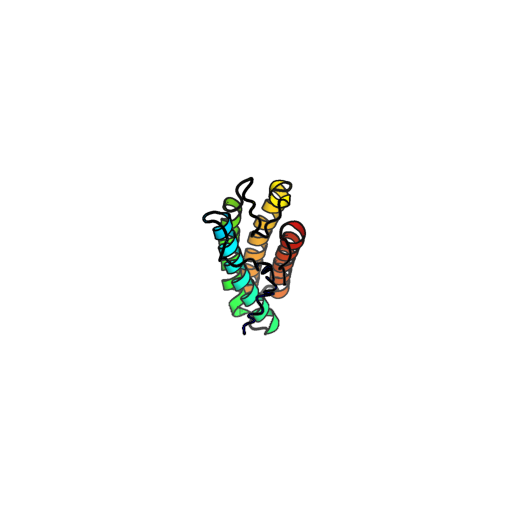 -9.470 -9.263 1.00 94.50 85 ARG A O 1
ATOM 638 N N . ALA A 1 86 ? 9.137 -7.943 -9.175 1.00 96.38 86 ALA A N 1
ATOM 639 C CA . ALA A 1 86 ? 8.451 -6.933 -9.968 1.00 96.38 86 ALA A CA 1
ATOM 640 C C . ALA A 1 86 ? 8.298 -7.453 -11.405 1.00 96.38 86 ALA A C 1
ATOM 642 O O . ALA A 1 86 ? 9.288 -7.721 -12.087 1.00 96.38 86 ALA A O 1
ATOM 643 N N . LYS A 1 87 ? 7.054 -7.639 -11.838 1.00 95.94 87 LYS A N 1
ATOM 644 C CA . LYS A 1 87 ? 6.730 -8.123 -13.179 1.00 95.94 87 LYS A CA 1
ATOM 645 C C . LYS A 1 87 ? 6.983 -7.025 -14.230 1.00 95.94 87 LYS A C 1
ATOM 647 O O . LYS A 1 87 ? 6.708 -5.858 -13.939 1.00 95.94 87 LYS A O 1
ATOM 652 N N . PRO A 1 88 ? 7.452 -7.358 -15.450 1.00 95.12 88 PRO A N 1
ATOM 653 C CA . PRO A 1 88 ? 7.636 -6.380 -16.528 1.00 95.12 88 PRO A CA 1
ATOM 654 C C . PRO A 1 88 ? 6.340 -5.649 -16.918 1.00 95.12 88 PRO A C 1
ATOM 656 O O . PRO A 1 88 ? 6.380 -4.512 -17.387 1.00 95.12 88 PRO A O 1
ATOM 659 N N . GLU A 1 89 ? 5.185 -6.260 -16.652 1.00 96.25 89 GLU A N 1
ATOM 660 C CA . GLU A 1 89 ? 3.852 -5.701 -16.856 1.00 96.25 89 GLU A CA 1
ATOM 661 C C . GLU A 1 89 ? 3.630 -4.373 -16.122 1.00 96.25 89 GLU A C 1
ATOM 663 O O . GLU A 1 89 ? 2.779 -3.600 -16.554 1.00 96.25 89 GLU A O 1
ATOM 668 N N . ILE A 1 90 ? 4.396 -4.072 -15.062 1.00 98.00 90 ILE A N 1
ATOM 669 C CA . ILE A 1 90 ? 4.367 -2.764 -14.385 1.00 98.00 90 ILE A CA 1
ATOM 670 C C . ILE A 1 90 ? 4.582 -1.634 -15.391 1.00 98.00 90 ILE A C 1
ATOM 672 O O . ILE A 1 90 ? 3.798 -0.691 -15.433 1.00 98.00 90 ILE A O 1
ATOM 676 N N . TRP A 1 91 ? 5.615 -1.742 -16.228 1.00 97.44 91 TRP A N 1
ATOM 677 C CA . TRP A 1 91 ? 5.965 -0.691 -17.186 1.00 97.44 91 TRP A CA 1
ATOM 678 C C . TRP A 1 91 ? 5.079 -0.721 -18.433 1.00 97.44 91 TRP A C 1
ATOM 680 O O . TRP A 1 91 ? 4.846 0.312 -19.046 1.00 97.44 91 TRP A O 1
ATOM 690 N N . GLN A 1 92 ? 4.507 -1.878 -18.771 1.00 96.88 92 GLN A N 1
ATOM 691 C CA . GLN A 1 92 ? 3.537 -1.995 -19.867 1.00 96.88 92 GLN A CA 1
ATOM 692 C C . GLN A 1 92 ? 2.155 -1.438 -19.492 1.00 96.88 92 GLN A C 1
ATOM 694 O O . GLN A 1 92 ? 1.384 -1.039 -20.359 1.00 96.88 92 GLN A O 1
ATOM 699 N N . GLN A 1 93 ? 1.822 -1.437 -18.200 1.00 97.81 93 GLN A N 1
ATOM 700 C CA . GLN A 1 93 ? 0.520 -1.026 -17.671 1.00 97.81 93 GLN A CA 1
ATOM 701 C C . GLN A 1 93 ? 0.690 0.041 -16.585 1.00 97.81 93 GLN A C 1
ATOM 703 O O . GLN A 1 93 ? -0.009 0.031 -15.567 1.00 97.81 93 GLN A O 1
ATOM 708 N N . TRP A 1 94 ? 1.619 0.970 -16.825 1.00 97.56 94 TRP A N 1
ATOM 709 C CA . TRP A 1 94 ? 2.011 2.002 -15.871 1.00 97.56 94 TRP A CA 1
ATOM 710 C C . TRP A 1 94 ? 0.833 2.801 -15.291 1.00 97.56 94 TRP A C 1
ATOM 712 O O . TRP A 1 94 ? 0.767 2.910 -14.066 1.00 97.56 94 TRP A O 1
ATOM 722 N N . PRO A 1 95 ? -0.154 3.272 -16.090 1.00 98.31 95 PRO A N 1
ATOM 723 C CA . PRO A 1 95 ? -1.275 4.039 -15.544 1.00 98.31 95 PRO A CA 1
ATOM 724 C C . PRO A 1 95 ? -2.079 3.276 -14.489 1.00 98.31 95 PRO A C 1
ATOM 726 O O . PRO A 1 95 ? -2.554 3.864 -13.520 1.00 98.31 95 PRO A O 1
ATOM 729 N N . GLU A 1 96 ? -2.226 1.956 -14.640 1.00 98.44 96 GLU A N 1
ATOM 730 C CA . GLU A 1 96 ? -2.887 1.180 -13.598 1.00 98.44 96 GLU A CA 1
ATOM 731 C C . GLU A 1 96 ? -1.971 0.962 -12.392 1.00 98.44 96 GLU A C 1
ATOM 733 O O . GLU A 1 96 ? -2.422 1.087 -11.254 1.00 98.44 96 GLU A O 1
ATOM 738 N N . PHE A 1 97 ? -0.700 0.627 -12.608 1.00 98.44 97 PHE A N 1
ATOM 739 C CA . PHE A 1 97 ? 0.230 0.465 -11.494 1.00 98.44 97 PHE A CA 1
ATOM 740 C C . PHE A 1 97 ? 0.252 1.721 -10.604 1.00 98.44 97 PHE A C 1
ATOM 742 O O . PHE A 1 97 ? 0.093 1.626 -9.384 1.00 98.44 97 PHE A O 1
ATOM 749 N N . GLU A 1 98 ? 0.329 2.897 -11.228 1.00 98.19 98 GLU A N 1
ATOM 750 C CA . GLU A 1 98 ? 0.235 4.197 -10.571 1.00 98.19 98 GLU A CA 1
ATOM 751 C C . GLU A 1 98 ? -1.093 4.382 -9.830 1.00 98.19 98 GLU A C 1
ATOM 753 O O . GLU A 1 98 ? -1.100 4.710 -8.641 1.00 98.19 98 GLU A O 1
ATOM 758 N N . LYS A 1 99 ? -2.219 4.086 -10.485 1.00 98.50 99 LYS A N 1
ATOM 759 C CA . LYS A 1 99 ? -3.548 4.146 -9.866 1.00 98.50 99 LYS A CA 1
ATOM 760 C C . LYS A 1 99 ? -3.655 3.253 -8.629 1.00 98.50 99 LYS A C 1
ATOM 762 O O . LYS A 1 99 ? -4.180 3.699 -7.613 1.00 98.50 99 LYS A O 1
ATOM 767 N N . LEU A 1 100 ? -3.169 2.012 -8.680 1.00 98.56 100 LEU A N 1
ATOM 768 C CA . LEU A 1 100 ? -3.217 1.087 -7.541 1.00 98.56 100 LEU A CA 1
ATOM 769 C C . LEU A 1 100 ? -2.300 1.535 -6.396 1.00 98.56 100 LEU A C 1
ATOM 771 O O . LEU A 1 100 ? -2.655 1.332 -5.232 1.00 98.56 100 LEU A O 1
ATOM 775 N N . MET A 1 101 ? -1.160 2.172 -6.688 1.00 97.81 101 MET A N 1
ATOM 776 C CA . MET A 1 101 ? -0.308 2.767 -5.648 1.00 97.81 101 MET A CA 1
ATOM 777 C C . MET A 1 101 ? -0.952 4.000 -5.013 1.00 97.81 101 MET A C 1
ATOM 779 O O . MET A 1 101 ? -0.964 4.122 -3.787 1.00 97.81 101 MET A O 1
ATOM 783 N N . GLY A 1 102 ? -1.568 4.870 -5.815 1.00 98.19 102 GLY A N 1
ATOM 784 C CA . GLY A 1 102 ? -2.361 5.989 -5.305 1.00 98.19 102 GLY A CA 1
ATOM 785 C C . GLY A 1 102 ? -3.542 5.513 -4.454 1.00 98.19 102 GLY A C 1
ATOM 786 O O . GLY A 1 102 ? -3.783 6.035 -3.363 1.00 98.19 102 GLY A O 1
ATOM 787 N N . GLN A 1 103 ? -4.235 4.459 -4.896 1.00 98.62 103 GLN A N 1
ATOM 788 C CA . GLN A 1 103 ? -5.337 3.854 -4.151 1.00 98.62 103 GLN A CA 1
ATOM 789 C C . GLN A 1 103 ? -4.867 3.225 -2.837 1.00 98.62 103 GLN A C 1
ATOM 791 O O . GLN A 1 103 ? -5.564 3.359 -1.834 1.00 98.62 103 GLN A O 1
ATOM 796 N N . LEU A 1 104 ? -3.680 2.605 -2.799 1.00 98.69 104 LEU A N 1
ATOM 797 C CA . LEU A 1 104 ? -3.093 2.099 -1.555 1.00 98.69 104 LEU A CA 1
ATOM 798 C C . LEU A 1 104 ? -2.916 3.230 -0.540 1.00 98.69 104 LEU A C 1
ATOM 800 O O . LEU A 1 104 ? -3.309 3.090 0.617 1.00 98.69 104 LEU A O 1
ATOM 804 N N . GLN A 1 105 ? -2.358 4.363 -0.975 1.00 98.62 105 GLN A N 1
ATOM 805 C CA . GLN A 1 105 ? -2.179 5.525 -0.111 1.00 98.62 105 GLN A CA 1
ATOM 806 C C . GLN A 1 105 ? -3.527 6.064 0.395 1.00 98.62 105 GLN A C 1
ATOM 808 O O . GLN A 1 105 ? -3.655 6.394 1.577 1.00 98.62 105 GLN A O 1
ATOM 813 N N . ALA A 1 106 ? -4.531 6.158 -0.479 1.00 98.75 106 ALA A N 1
ATOM 814 C CA . ALA A 1 106 ? -5.868 6.619 -0.116 1.00 98.75 106 ALA A CA 1
ATOM 815 C C . ALA A 1 106 ? -6.555 5.672 0.883 1.00 98.75 106 ALA A C 1
ATOM 817 O O . ALA A 1 106 ? -7.099 6.129 1.888 1.00 98.75 106 ALA A O 1
ATOM 818 N N . ASP A 1 107 ? -6.473 4.361 0.659 1.00 98.81 107 ASP A N 1
ATOM 819 C CA . ASP A 1 107 ? -7.074 3.343 1.527 1.00 98.81 107 ASP A CA 1
ATOM 820 C C . ASP A 1 107 ? -6.395 3.293 2.897 1.00 98.81 107 ASP A C 1
ATOM 822 O O . ASP A 1 107 ? -7.063 3.161 3.927 1.00 98.81 107 ASP A O 1
ATOM 826 N N . ALA A 1 108 ? -5.077 3.486 2.932 1.00 98.81 108 ALA A N 1
ATOM 827 C CA . ALA A 1 108 ? -4.332 3.628 4.173 1.00 98.81 108 ALA A CA 1
ATOM 828 C C . ALA A 1 108 ? -4.779 4.875 4.958 1.00 98.81 108 ALA A C 1
ATOM 830 O O . ALA A 1 108 ? -5.067 4.774 6.150 1.00 98.81 108 ALA A O 1
ATOM 831 N N . LYS A 1 109 ? -4.945 6.033 4.301 1.00 98.69 109 LYS A N 1
ATOM 832 C CA . LYS A 1 109 ? -5.488 7.252 4.938 1.00 98.69 109 LYS A CA 1
ATOM 833 C C . LYS A 1 109 ? -6.923 7.063 5.441 1.00 98.69 109 LYS A C 1
ATOM 835 O O . LYS A 1 109 ? -7.242 7.504 6.541 1.00 98.69 109 LYS A O 1
ATOM 840 N N . ALA A 1 110 ? -7.776 6.377 4.681 1.00 98.56 110 ALA A N 1
ATOM 841 C CA . ALA A 1 110 ? -9.135 6.053 5.114 1.00 98.56 110 ALA A CA 1
ATOM 842 C C . ALA A 1 110 ? -9.137 5.131 6.346 1.00 98.56 110 ALA A C 1
ATOM 844 O O . ALA A 1 110 ? -9.936 5.315 7.261 1.00 98.56 110 ALA A O 1
ATOM 845 N N . THR A 1 111 ? -8.196 4.186 6.409 1.00 98.69 111 THR A N 1
ATOM 846 C CA . THR A 1 111 ? -8.006 3.309 7.573 1.00 98.69 111 THR A CA 1
ATOM 847 C C . THR A 1 111 ? -7.567 4.098 8.811 1.00 98.69 111 THR A C 1
ATOM 849 O O . THR A 1 111 ? -8.081 3.852 9.901 1.00 98.69 111 THR A O 1
ATOM 852 N N . VAL A 1 112 ? -6.686 5.096 8.653 1.00 98.62 112 VAL A N 1
ATOM 853 C CA . VAL A 1 112 ? -6.333 6.035 9.736 1.00 98.62 112 VAL A CA 1
ATOM 854 C C . VAL A 1 112 ? -7.574 6.772 10.242 1.00 98.62 112 VAL A C 1
ATOM 856 O O . VAL A 1 112 ? -7.823 6.787 11.446 1.00 98.62 112 VAL A O 1
ATOM 859 N N . ALA A 1 113 ? -8.371 7.341 9.334 1.00 98.25 113 ALA A N 1
ATOM 860 C CA . ALA A 1 113 ? -9.572 8.089 9.693 1.00 98.25 113 ALA A CA 1
ATOM 861 C C . ALA A 1 113 ? -10.602 7.215 10.429 1.00 98.25 113 ALA A C 1
ATOM 863 O O . ALA A 1 113 ? -11.154 7.644 11.440 1.00 98.25 113 ALA A O 1
ATOM 864 N N . ALA A 1 114 ? -10.816 5.972 9.983 1.00 98.00 114 ALA A N 1
ATOM 865 C CA . ALA A 1 114 ? -11.702 5.027 10.661 1.00 98.00 114 ALA A CA 1
ATOM 866 C C . ALA A 1 114 ? -11.223 4.715 12.089 1.00 98.00 114 ALA A C 1
ATOM 868 O O . ALA A 1 114 ? -12.031 4.713 13.015 1.00 98.00 114 ALA A O 1
ATOM 869 N N . ALA A 1 115 ? -9.913 4.514 12.276 1.00 96.88 115 ALA A N 1
ATOM 870 C CA . ALA A 1 115 ? -9.327 4.230 13.585 1.00 96.88 115 ALA A CA 1
ATOM 871 C C . ALA A 1 115 ? -9.420 5.414 14.564 1.00 96.88 115 ALA A C 1
ATOM 873 O O . ALA A 1 115 ? -9.515 5.199 15.767 1.00 96.88 115 ALA A O 1
ATOM 874 N N . GLN A 1 116 ? -9.406 6.654 14.065 1.00 94.50 116 GLN A N 1
ATOM 875 C CA . GLN A 1 116 ? -9.502 7.866 14.888 1.00 94.50 116 GLN A CA 1
ATOM 876 C C . GLN A 1 116 ? -10.949 8.293 15.165 1.00 94.50 116 GLN A C 1
ATOM 878 O O . GLN A 1 116 ? -11.256 8.760 16.257 1.00 94.50 116 GLN A O 1
ATOM 883 N N . GLY A 1 117 ? -11.829 8.160 14.171 1.00 89.44 117 GLY A N 1
ATOM 884 C CA . GLY A 1 117 ? -13.204 8.664 14.212 1.00 89.44 117 GLY A CA 1
ATOM 885 C C . GLY A 1 117 ? -14.249 7.660 14.698 1.00 89.44 117 G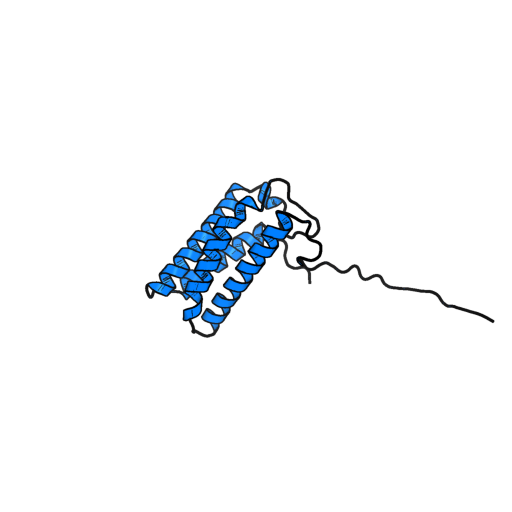LY A C 1
ATOM 886 O O . GLY A 1 117 ? -15.436 7.966 14.638 1.00 89.44 117 GLY A O 1
ATOM 887 N N . GLY A 1 118 ? -13.842 6.459 15.126 1.00 84.38 118 GLY A N 1
ATOM 888 C CA . GLY A 1 118 ? -14.768 5.399 15.544 1.00 84.38 118 GLY A CA 1
ATOM 889 C C . GLY A 1 118 ? -15.547 4.759 14.388 1.00 84.38 118 GLY A C 1
ATOM 890 O O . GLY A 1 118 ? -16.649 4.256 14.593 1.00 84.38 118 GLY A O 1
ATOM 891 N N . GLY A 1 119 ? -15.000 4.798 13.169 1.00 91.00 119 GLY A N 1
ATOM 892 C CA . GLY A 1 119 ? -15.582 4.128 12.003 1.00 91.00 119 GLY A CA 1
ATOM 893 C C . GLY A 1 119 ? -15.319 2.617 11.994 1.00 91.00 119 GLY A C 1
ATOM 894 O O . GLY A 1 119 ? -14.634 2.077 12.862 1.00 91.00 119 GLY A O 1
ATOM 895 N N . ASP A 1 120 ? -15.816 1.917 10.969 1.00 96.25 120 ASP A N 1
ATOM 896 C CA . ASP A 1 120 ? -15.531 0.487 10.786 1.00 96.25 120 ASP A CA 1
ATOM 897 C C . ASP A 1 120 ? -14.085 0.266 10.302 1.00 96.25 120 ASP A C 1
ATOM 899 O O . ASP A 1 120 ? -13.776 0.222 9.106 1.00 96.25 120 ASP A O 1
ATOM 903 N N . VAL A 1 121 ? -13.178 0.125 11.271 1.00 97.56 121 VAL A N 1
ATOM 904 C CA . VAL A 1 121 ? -11.747 -0.125 11.052 1.00 97.56 121 VAL A CA 1
ATOM 905 C C . VAL A 1 121 ? -11.508 -1.419 10.276 1.00 97.56 121 VAL A C 1
ATOM 907 O O . VAL A 1 121 ? -10.605 -1.478 9.438 1.00 97.56 121 VAL A O 1
ATOM 910 N N . ARG A 1 122 ? -12.309 -2.463 10.528 1.00 97.25 122 ARG A N 1
ATOM 911 C CA . ARG A 1 122 ? -12.139 -3.763 9.870 1.00 97.25 122 ARG A CA 1
ATOM 912 C C . ARG A 1 122 ? -12.484 -3.657 8.392 1.00 97.25 122 ARG A C 1
ATOM 914 O O . ARG A 1 122 ? -11.718 -4.150 7.566 1.00 97.25 122 ARG A O 1
ATOM 921 N N . ALA A 1 123 ? -13.594 -3.008 8.053 1.00 98.25 123 ALA A N 1
ATOM 922 C CA . ALA A 1 123 ? -13.974 -2.780 6.665 1.00 98.25 123 ALA A CA 1
ATOM 923 C C . ALA A 1 123 ? -12.923 -1.941 5.920 1.00 98.25 123 ALA A C 1
ATOM 925 O O . ALA A 1 123 ? -12.496 -2.328 4.829 1.00 98.25 123 ALA A O 1
ATOM 926 N N . ALA A 1 124 ? -12.447 -0.846 6.525 1.00 98.56 124 ALA A N 1
ATOM 927 C CA . ALA A 1 124 ? -11.427 0.013 5.922 1.00 98.56 124 ALA A CA 1
ATOM 928 C C . ALA A 1 124 ? -10.107 -0.739 5.661 1.00 98.56 124 ALA A C 1
ATOM 930 O O . ALA A 1 124 ? -9.588 -0.724 4.541 1.00 98.56 124 ALA A O 1
ATOM 931 N N . ALA A 1 125 ? -9.610 -1.480 6.656 1.00 98.50 125 ALA A N 1
ATOM 932 C CA . ALA A 1 125 ? -8.388 -2.265 6.518 1.00 98.50 125 ALA A CA 1
ATOM 933 C C . ALA A 1 125 ? -8.536 -3.410 5.497 1.00 98.50 125 ALA A C 1
ATOM 935 O O . ALA A 1 125 ? -7.627 -3.648 4.701 1.00 98.50 125 ALA A O 1
ATOM 936 N N . ASN A 1 126 ? -9.689 -4.087 5.455 1.00 98.38 126 ASN A N 1
ATOM 937 C CA . ASN A 1 126 ? -9.957 -5.126 4.456 1.00 98.38 126 ASN A CA 1
ATOM 938 C C . ASN A 1 126 ? -9.969 -4.568 3.029 1.00 98.38 126 ASN A C 1
ATOM 940 O O . ASN A 1 126 ? -9.433 -5.209 2.125 1.00 98.38 126 ASN A O 1
ATOM 944 N N . LYS A 1 127 ? -10.527 -3.368 2.819 1.00 98.69 127 LYS A N 1
ATOM 945 C CA . LYS A 1 127 ? -10.466 -2.686 1.520 1.00 98.69 127 LYS A CA 1
ATOM 946 C C . LYS A 1 127 ? -9.016 -2.433 1.099 1.00 98.69 127 LYS A C 1
ATOM 948 O O . LYS A 1 127 ? -8.639 -2.782 -0.020 1.00 98.69 127 LYS A O 1
ATOM 953 N N . MET A 1 128 ? -8.196 -1.912 2.013 1.00 98.69 128 MET A N 1
ATOM 954 C CA . MET A 1 128 ? -6.766 -1.693 1.778 1.00 98.69 128 MET A CA 1
ATOM 955 C C . MET A 1 128 ? -6.041 -3.000 1.411 1.00 98.69 128 MET A C 1
ATOM 957 O O . MET A 1 128 ? -5.298 -3.036 0.431 1.00 98.69 128 MET A O 1
ATOM 961 N N . PHE A 1 129 ? -6.285 -4.098 2.137 1.00 98.69 129 PHE A N 1
ATOM 962 C CA . PHE A 1 129 ? -5.705 -5.407 1.808 1.00 98.69 129 PHE A CA 1
ATOM 963 C C . PHE A 1 129 ? -6.187 -5.956 0.462 1.00 98.69 129 PHE A C 1
ATOM 965 O O . PHE A 1 129 ? -5.404 -6.575 -0.262 1.00 98.69 129 PHE A O 1
ATOM 972 N N . GLY A 1 130 ? -7.442 -5.691 0.095 1.00 98.69 130 GLY A N 1
ATOM 973 C CA . GLY A 1 130 ? -7.964 -5.973 -1.238 1.00 98.69 130 GLY A CA 1
ATOM 974 C C . GLY A 1 130 ? -7.145 -5.279 -2.328 1.00 98.69 130 GLY A C 1
ATOM 975 O O . GLY A 1 130 ? -6.756 -5.924 -3.298 1.00 98.69 130 GLY A O 1
ATOM 976 N N . ASN A 1 131 ? -6.787 -4.006 -2.135 1.00 98.44 131 ASN A N 1
ATOM 977 C CA . ASN A 1 131 ? -5.917 -3.283 -3.064 1.00 98.44 131 ASN A CA 1
ATOM 978 C C . ASN A 1 131 ? -4.508 -3.905 -3.159 1.00 98.44 131 ASN A C 1
ATOM 980 O O . ASN A 1 131 ? -3.987 -4.076 -4.264 1.00 98.44 131 ASN A O 1
ATOM 984 N N . CYS A 1 132 ? -3.917 -4.318 -2.028 1.00 98.31 132 CYS A N 1
ATOM 985 C CA . CYS A 1 132 ? -2.637 -5.041 -2.021 1.00 98.31 132 CYS A CA 1
ATOM 986 C C . CYS A 1 132 ? -2.704 -6.310 -2.881 1.00 98.31 132 CYS A C 1
ATOM 988 O O . CYS A 1 132 ? -1.808 -6.562 -3.687 1.00 98.31 132 CYS A O 1
ATOM 990 N N . LYS A 1 133 ? -3.777 -7.100 -2.731 1.00 98.12 133 LYS A N 1
ATOM 991 C CA . LYS A 1 133 ? -3.995 -8.314 -3.523 1.00 98.12 133 LYS A CA 1
ATOM 992 C C . LYS A 1 133 ? -4.115 -7.992 -5.012 1.00 98.12 133 LYS A C 1
ATOM 994 O O . LYS A 1 133 ? -3.382 -8.579 -5.801 1.00 98.12 133 LYS A O 1
ATOM 999 N N . SER A 1 134 ? -4.962 -7.032 -5.381 1.00 98.19 134 SER A N 1
ATOM 1000 C CA . SER A 1 134 ? -5.161 -6.629 -6.780 1.00 98.19 134 SER A CA 1
ATOM 1001 C C . SER A 1 134 ? -3.855 -6.209 -7.458 1.00 98.19 134 SER A C 1
ATOM 1003 O O . SER A 1 134 ? -3.592 -6.600 -8.596 1.00 98.19 134 SER A O 1
ATOM 1005 N N . CYS A 1 135 ? -3.000 -5.460 -6.755 1.00 98.38 135 CYS A N 1
ATOM 1006 C CA . CYS A 1 135 ? -1.688 -5.096 -7.279 1.00 98.38 135 CYS A CA 1
ATOM 1007 C C . CYS A 1 135 ? -0.753 -6.306 -7.379 1.00 98.38 135 CYS A C 1
ATOM 1009 O O . CYS A 1 135 ? -0.085 -6.480 -8.396 1.00 98.38 135 CYS A O 1
ATOM 1011 N N . HIS A 1 136 ? -0.678 -7.148 -6.348 1.00 98.06 136 HIS A N 1
ATOM 1012 C CA . HIS A 1 136 ? 0.241 -8.284 -6.344 1.00 98.06 136 HIS A CA 1
ATOM 1013 C C . HIS A 1 136 ? -0.120 -9.345 -7.381 1.00 98.06 136 HIS A C 1
ATOM 1015 O O . HIS A 1 136 ? 0.779 -9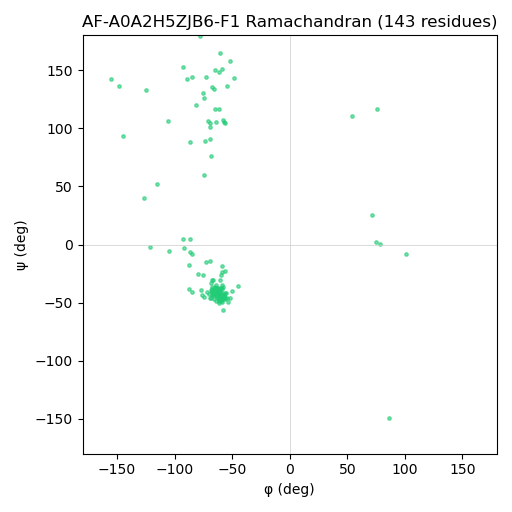.816 -8.070 1.00 98.06 136 HIS A O 1
ATOM 1021 N N . ASP A 1 137 ? -1.401 -9.671 -7.553 1.00 97.62 137 ASP A N 1
ATOM 1022 C CA . ASP A 1 137 ? -1.850 -10.632 -8.566 1.00 97.62 137 ASP A CA 1
ATOM 1023 C C . ASP A 1 137 ? -1.368 -10.214 -9.966 1.00 97.62 137 ASP A C 1
ATOM 1025 O O . ASP A 1 137 ? -0.865 -11.022 -10.756 1.00 97.62 137 ASP A O 1
ATOM 1029 N N . ARG A 1 138 ? -1.452 -8.912 -10.249 1.00 97.62 138 ARG A N 1
ATOM 1030 C CA . ARG A 1 138 ? -1.149 -8.346 -11.560 1.00 97.62 138 ARG A CA 1
ATOM 1031 C C . ARG A 1 138 ? 0.334 -8.063 -11.776 1.00 97.62 138 ARG A C 1
ATOM 1033 O O . ARG A 1 138 ? 0.849 -8.369 -12.845 1.00 97.62 138 ARG A O 1
ATOM 1040 N N . PHE A 1 139 ? 1.026 -7.540 -10.766 1.00 97.75 139 PHE A N 1
ATOM 1041 C CA . PHE A 1 139 ? 2.342 -6.909 -10.923 1.00 97.75 139 PHE A CA 1
ATOM 1042 C C . PHE A 1 139 ? 3.474 -7.534 -10.100 1.00 97.75 139 PHE A C 1
ATOM 1044 O O . PHE A 1 139 ? 4.626 -7.118 -10.233 1.00 97.75 139 PHE A O 1
ATOM 1051 N N . ARG A 1 140 ? 3.194 -8.554 -9.279 1.00 96.81 140 ARG A N 1
ATOM 1052 C CA . ARG A 1 140 ? 4.215 -9.239 -8.479 1.00 96.81 140 ARG A CA 1
ATOM 1053 C C . ARG A 1 140 ? 4.197 -10.740 -8.745 1.00 96.81 140 ARG A C 1
ATOM 1055 O O . ARG A 1 140 ? 3.146 -11.372 -8.753 1.00 96.81 140 ARG A O 1
ATOM 1062 N N . LEU A 1 141 ? 5.359 -11.339 -8.970 1.00 93.81 141 LEU A N 1
ATOM 1063 C CA . LEU A 1 141 ? 5.484 -12.798 -8.978 1.00 93.81 141 LEU A CA 1
ATOM 1064 C C . LEU A 1 141 ? 5.181 -13.347 -7.570 1.00 93.81 141 LEU A C 1
ATOM 1066 O O . LEU A 1 141 ? 5.433 -12.644 -6.589 1.00 93.81 141 LEU A O 1
ATOM 1070 N N . PRO A 1 142 ? 4.647 -14.569 -7.410 1.00 87.38 142 PRO A N 1
ATOM 1071 C CA . PRO A 1 142 ? 4.513 -15.192 -6.091 1.00 87.38 142 PRO A CA 1
ATOM 1072 C C . PRO A 1 142 ? 5.884 -15.376 -5.423 1.00 87.38 142 PRO A C 1
ATOM 1074 O O . PRO A 1 142 ? 6.926 -15.225 -6.068 1.00 87.38 142 PRO A O 1
ATOM 1077 N N . GLU A 1 143 ? 5.892 -15.642 -4.117 1.00 74.94 143 GLU A N 1
ATOM 1078 C CA . GLU A 1 143 ? 7.123 -16.115 -3.476 1.00 74.94 143 GLU A CA 1
ATOM 1079 C C . GLU A 1 143 ? 7.437 -17.489 -4.042 1.00 74.94 143 GLU A C 1
ATOM 1081 O O . GLU A 1 143 ? 6.537 -18.308 -4.220 1.00 74.94 143 GLU A O 1
ATOM 1086 N N . LYS A 1 144 ? 8.699 -17.700 -4.402 1.00 59.91 144 LYS A N 1
ATOM 1087 C CA . LYS A 1 144 ? 9.180 -19.041 -4.701 1.00 59.91 144 LYS A CA 1
ATOM 1088 C C . LYS A 1 144 ? 9.485 -19.678 -3.350 1.00 59.91 144 LYS A C 1
ATOM 1090 O O . LYS A 1 144 ? 10.253 -19.091 -2.584 1.00 59.91 144 LYS A O 1
ATOM 1095 N N . GLU A 1 145 ? 8.799 -20.778 -3.060 1.00 45.62 145 GLU A N 1
ATOM 1096 C CA . GLU A 1 145 ? 9.114 -21.673 -1.941 1.00 45.62 145 GLU A CA 1
ATOM 1097 C C . GLU A 1 145 ? 10.488 -22.324 -2.139 1.00 45.62 145 GLU A C 1
ATOM 1099 O O . GLU A 1 145 ? 10.850 -22.603 -3.310 1.00 45.62 145 GLU A O 1
#

Sequence (145 aa):
MGWIVVGLLVASAALAHERKEGLPEGPIRERHELMERVGKQAKIIGDALKTGKLEPVGPAAAKIAEEASKALPLFPEGSTHPRSRAKPEIWQQWPEFEKLMGQLQADAKATVAAAQGGGDVRAAANKMFGNCKSCHDRFRLPEKE

pLDDT: mean 89.18, std 17.35, range [39.03, 98.88]

Radius of gyration: 19.93 Å; Cα contacts (8 Å, |Δi|>4): 156; chains: 1; bounding box: 62×58×40 Å

Foldseek 3Di:
DDDDDDDDDPPPPPPDFLDLVPQDPALQSVLVVLVVLLVVLLVVCVVCVVVVVRLSFLVSLVSQLVSLVVRPVSCPQPPDDPSFQFANVCNVVVVVLNVLSVVLNVLSVVLNCCSVVVHDNVVSSVVSVVSVCVNCVRTGDDGDD

Solvent-accessible surface area (backbone atoms only — not comparable to full-atom values): 8246 Å² total; per-residue (Å²): 134,86,83,87,84,80,82,83,80,81,79,74,77,78,68,71,55,82,45,75,80,80,47,58,84,59,44,63,33,52,41,50,56,48,50,50,53,37,49,54,29,51,48,52,33,52,51,19,66,74,70,67,54,54,80,60,34,25,65,29,24,46,50,37,24,58,50,40,74,59,46,69,83,34,63,53,85,85,72,70,51,97,71,51,48,68,38,73,55,39,74,77,40,41,74,55,49,53,49,51,41,53,46,42,24,50,29,18,49,49,21,24,48,18,53,74,72,77,46,66,38,66,62,32,45,49,52,32,53,49,49,54,48,59,47,36,74,70,32,36,56,78,85,59,123